Protein AF-A0A2M9G0T6-F1 (afdb_monomer_lite)

Foldseek 3Di:
DDVVVVVVLLVVLLLLLCLLCVLLVHDSVLLLDPDDPPSSLLSVLLSLLCCCVPVVDQLVRSCVSSVHDSVSSVVSNVVLVVCCVVPVSSVVSSVVSVVVVLVVVVVVLVVDDPVVVVVNVVVVVVVVVVVVVVVVVVVVVVVVPDD

Organism: NCBI:txid2056226

Structure (mmCIF, N/CA/C/O backbone):
data_AF-A0A2M9G0T6-F1
#
_entry.id   AF-A0A2M9G0T6-F1
#
loop_
_atom_site.group_PDB
_atom_site.id
_atom_site.type_symbol
_atom_site.label_atom_id
_atom_site.label_alt_id
_atom_site.label_comp_id
_atom_site.label_asym_id
_atom_site.label_entity_id
_atom_site.label_seq_id
_atom_site.pdbx_PDB_ins_code
_atom_site.Cartn_x
_atom_site.Cartn_y
_atom_site.Cartn_z
_atom_site.occupancy
_atom_site.B_iso_or_equiv
_atom_site.auth_seq_id
_atom_site.auth_comp_id
_atom_site.auth_asym_id
_atom_site.auth_atom_id
_atom_site.pdbx_PDB_model_num
ATOM 1 N N . MET A 1 1 ? 18.642 -0.602 -19.807 1.00 44.94 1 MET A N 1
ATOM 2 C CA . MET A 1 1 ? 17.407 -0.277 -19.055 1.00 44.94 1 MET A CA 1
ATOM 3 C C . MET A 1 1 ? 17.351 1.235 -18.908 1.00 44.94 1 MET A C 1
ATOM 5 O O . MET A 1 1 ? 18.303 1.798 -18.392 1.00 44.94 1 MET A O 1
ATOM 9 N N . ASN A 1 2 ? 16.335 1.891 -19.473 1.00 39.81 2 ASN A N 1
ATOM 10 C CA . ASN A 1 2 ? 16.317 3.345 -19.682 1.00 39.81 2 ASN A CA 1
ATOM 11 C C . ASN A 1 2 ? 15.890 4.093 -18.400 1.00 39.81 2 ASN A C 1
ATOM 13 O O . ASN A 1 2 ? 14.903 3.699 -17.777 1.00 39.81 2 ASN A O 1
ATOM 17 N N . ALA A 1 3 ? 16.599 5.162 -18.020 1.00 52.06 3 ALA A N 1
ATOM 18 C CA . ALA A 1 3 ? 16.372 5.916 -16.774 1.00 52.06 3 ALA A CA 1
ATOM 19 C C . ALA A 1 3 ? 14.947 6.499 -16.661 1.00 52.06 3 ALA A C 1
ATOM 21 O O . ALA A 1 3 ? 14.402 6.613 -15.566 1.00 52.06 3 ALA A O 1
ATOM 22 N N . ILE A 1 4 ? 14.308 6.773 -17.802 1.00 55.12 4 ILE A N 1
ATOM 23 C CA . ILE A 1 4 ? 12.922 7.257 -17.896 1.00 55.12 4 ILE A CA 1
ATOM 24 C C . ILE A 1 4 ? 11.928 6.245 -17.298 1.00 55.12 4 ILE A C 1
ATOM 26 O O . ILE A 1 4 ? 11.037 6.627 -16.544 1.00 55.12 4 ILE A O 1
ATOM 30 N N . ALA A 1 5 ? 12.111 4.946 -17.566 1.00 51.69 5 ALA A N 1
ATOM 31 C CA . ALA A 1 5 ? 11.236 3.902 -17.030 1.00 51.69 5 ALA A CA 1
ATOM 32 C C . ALA A 1 5 ? 11.429 3.725 -15.515 1.00 51.69 5 ALA A C 1
ATOM 34 O O . ALA A 1 5 ? 10.461 3.520 -14.790 1.00 51.69 5 ALA A O 1
ATOM 35 N N . ALA A 1 6 ? 12.670 3.843 -15.025 1.00 52.19 6 ALA A N 1
ATOM 36 C CA . ALA A 1 6 ? 12.966 3.794 -13.593 1.00 52.19 6 ALA A CA 1
ATOM 37 C C . ALA A 1 6 ? 12.303 4.958 -12.832 1.00 52.19 6 ALA A C 1
ATOM 39 O O . ALA A 1 6 ? 11.660 4.719 -11.812 1.00 52.19 6 ALA A O 1
ATOM 40 N N . ASN A 1 7 ? 12.369 6.174 -13.386 1.00 60.75 7 ASN A N 1
ATOM 41 C CA . ASN A 1 7 ? 11.764 7.371 -12.799 1.00 60.75 7 ASN A CA 1
ATOM 42 C C . ASN A 1 7 ? 10.220 7.300 -12.773 1.00 60.75 7 ASN A C 1
ATOM 44 O O . ASN A 1 7 ? 9.585 7.623 -11.772 1.00 60.75 7 ASN A O 1
ATOM 48 N N . GLN A 1 8 ? 9.596 6.761 -13.828 1.00 61.53 8 GLN A N 1
ATOM 49 C CA . GLN A 1 8 ? 8.149 6.499 -13.830 1.00 61.53 8 GLN A CA 1
ATOM 50 C C . GLN A 1 8 ? 7.714 5.476 -12.766 1.00 61.53 8 GLN A C 1
ATOM 52 O O . GLN A 1 8 ? 6.603 5.562 -12.242 1.00 61.53 8 GLN A O 1
ATOM 57 N N . PHE A 1 9 ? 8.559 4.496 -12.427 1.00 62.75 9 PHE A N 1
ATOM 58 C CA . PHE A 1 9 ? 8.215 3.495 -11.414 1.00 62.75 9 PHE A CA 1
ATOM 59 C C . PHE A 1 9 ? 8.278 4.029 -9.991 1.00 62.75 9 PHE A C 1
ATOM 61 O O . PHE A 1 9 ? 7.402 3.695 -9.193 1.00 62.75 9 PHE A O 1
ATOM 68 N N . GLU A 1 10 ? 9.302 4.818 -9.670 1.00 72.50 10 GLU A N 1
ATOM 69 C CA . GLU A 1 10 ? 9.390 5.480 -8.366 1.00 72.50 10 GLU A CA 1
ATOM 70 C C . GLU A 1 10 ? 8.226 6.449 -8.173 1.00 72.50 10 GLU A C 1
ATOM 72 O O . GLU A 1 10 ? 7.592 6.415 -7.121 1.00 72.50 10 GLU A O 1
ATOM 77 N N . SER A 1 11 ? 7.845 7.182 -9.224 1.00 81.62 11 SER A N 1
ATOM 78 C CA . SER A 1 11 ? 6.664 8.048 -9.215 1.00 81.62 11 SER A CA 1
ATOM 79 C C . SER A 1 11 ? 5.376 7.291 -8.851 1.00 81.62 11 SER A C 1
ATOM 81 O O . SER A 1 11 ? 4.656 7.717 -7.951 1.00 81.62 11 SER A O 1
ATOM 83 N N . ARG A 1 12 ? 5.114 6.115 -9.442 1.00 86.31 12 ARG A N 1
ATOM 84 C CA . ARG A 1 12 ? 3.913 5.326 -9.097 1.00 86.31 12 ARG A CA 1
ATOM 85 C C . ARG A 1 12 ? 3.938 4.742 -7.683 1.00 86.31 12 ARG A C 1
ATOM 87 O O . ARG A 1 12 ? 2.896 4.639 -7.044 1.00 86.31 12 ARG A O 1
ATOM 94 N N . MET A 1 13 ? 5.101 4.311 -7.189 1.00 92.88 13 MET A N 1
ATOM 95 C CA . MET A 1 13 ? 5.210 3.812 -5.809 1.00 92.88 13 MET A CA 1
ATOM 96 C C . MET A 1 13 ? 5.002 4.937 -4.791 1.00 92.88 13 MET A C 1
ATOM 98 O O . MET A 1 13 ? 4.368 4.705 -3.761 1.00 92.88 13 MET A O 1
ATOM 102 N N . LEU A 1 14 ? 5.485 6.144 -5.103 1.00 94.31 14 LEU A N 1
ATOM 103 C CA . LEU A 1 14 ? 5.271 7.338 -4.292 1.00 94.31 14 LEU A CA 1
ATOM 104 C C . LEU A 1 14 ? 3.792 7.706 -4.203 1.00 94.31 14 LEU A C 1
ATOM 106 O O . LEU A 1 14 ? 3.297 7.848 -3.092 1.00 94.31 14 LEU A O 1
ATOM 110 N N . GLN A 1 15 ? 3.067 7.709 -5.324 1.00 93.19 15 GLN A N 1
ATOM 111 C CA . GLN A 1 15 ? 1.617 7.940 -5.326 1.00 93.19 15 GLN A CA 1
ATOM 112 C C . GLN A 1 15 ? 0.879 6.960 -4.400 1.00 93.19 15 GLN A C 1
ATOM 114 O O . GLN A 1 15 ? 0.041 7.361 -3.593 1.00 93.19 15 GLN A O 1
ATOM 119 N N . VAL A 1 16 ? 1.216 5.663 -4.454 1.00 95.31 16 VAL A N 1
ATOM 120 C CA . VAL A 1 16 ? 0.623 4.664 -3.544 1.00 95.31 16 VAL A CA 1
ATOM 121 C C . VAL A 1 16 ? 0.956 4.965 -2.084 1.00 95.31 16 VAL A C 1
ATOM 123 O O . VAL A 1 16 ? 0.084 4.828 -1.224 1.00 95.31 16 VAL A O 1
ATOM 126 N 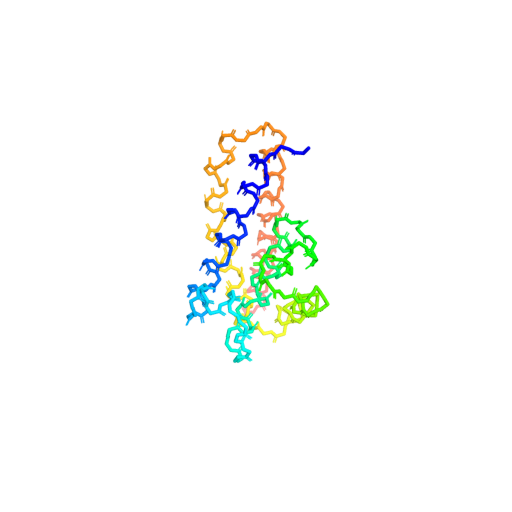N . ALA A 1 17 ? 2.192 5.370 -1.786 1.00 96.81 17 ALA A N 1
ATOM 127 C CA . ALA A 1 17 ? 2.587 5.744 -0.433 1.00 96.81 17 ALA A CA 1
ATOM 128 C C . ALA A 1 17 ? 1.832 6.989 0.062 1.00 96.81 17 ALA A C 1
ATOM 130 O O . ALA A 1 17 ? 1.350 6.967 1.189 1.00 96.81 17 ALA A O 1
ATOM 131 N N . GLU A 1 18 ? 1.666 8.011 -0.780 1.00 95.88 18 GLU A N 1
ATOM 132 C CA . GLU A 1 18 ? 0.911 9.240 -0.497 1.00 95.88 18 GLU A CA 1
ATOM 133 C C . GLU A 1 18 ? -0.551 8.950 -0.164 1.00 95.88 18 GLU A C 1
ATOM 135 O O . GLU A 1 18 ? -1.011 9.294 0.925 1.00 95.88 18 GLU A O 1
ATOM 140 N N . ARG A 1 19 ? -1.259 8.219 -1.035 1.00 95.81 19 ARG A N 1
ATOM 141 C CA . ARG A 1 19 ? -2.660 7.837 -0.784 1.00 95.81 19 ARG A CA 1
ATOM 142 C C . ARG A 1 19 ? -2.814 6.974 0.461 1.00 95.81 19 ARG A C 1
ATOM 144 O O . ARG A 1 19 ? -3.772 7.116 1.216 1.00 95.81 19 ARG A O 1
ATOM 151 N N . THR A 1 20 ? -1.856 6.081 0.706 1.00 97.62 20 THR A N 1
ATOM 152 C CA . THR A 1 20 ? -1.881 5.255 1.917 1.00 97.62 20 THR A CA 1
ATOM 153 C C . THR A 1 20 ? -1.655 6.091 3.175 1.00 97.62 20 THR A C 1
ATOM 155 O O . THR A 1 20 ? -2.314 5.846 4.184 1.00 97.62 20 THR A O 1
ATOM 158 N N . ALA A 1 21 ? -0.735 7.056 3.129 1.00 97.19 21 ALA A N 1
ATOM 159 C CA . ALA A 1 21 ? -0.440 7.948 4.242 1.00 97.19 21 ALA A CA 1
ATOM 160 C C . ALA A 1 21 ? -1.685 8.758 4.634 1.00 97.19 21 ALA A C 1
ATOM 162 O O . ALA A 1 21 ? -2.090 8.727 5.796 1.00 97.19 21 ALA A O 1
ATOM 163 N N . GLU A 1 22 ? -2.343 9.362 3.641 1.00 96.44 22 GLU A N 1
ATOM 164 C CA . GLU A 1 22 ? -3.603 10.095 3.793 1.00 96.44 22 GLU A CA 1
ATOM 165 C C . GLU A 1 22 ? -4.689 9.222 4.439 1.00 96.44 22 GLU A C 1
ATOM 167 O O . GLU A 1 22 ? -5.217 9.565 5.497 1.00 96.44 22 GLU A O 1
ATOM 172 N N . ALA A 1 23 ? -4.952 8.038 3.876 1.00 95.62 23 ALA A N 1
ATOM 173 C CA . ALA A 1 23 ? -5.984 7.131 4.380 1.00 95.62 23 ALA A CA 1
ATOM 174 C C . ALA A 1 23 ? -5.700 6.584 5.793 1.00 95.62 23 ALA A C 1
ATOM 176 O O . ALA A 1 23 ? -6.627 6.220 6.516 1.00 95.62 23 ALA A O 1
ATOM 177 N N . CYS A 1 24 ? -4.427 6.500 6.192 1.00 95.50 24 CYS A N 1
ATOM 178 C CA . CYS A 1 24 ? -4.020 6.015 7.513 1.00 95.50 24 CYS A CA 1
ATOM 179 C C . CYS A 1 24 ? -3.786 7.141 8.535 1.00 95.50 24 CYS A C 1
ATOM 181 O O . CYS A 1 24 ? -3.453 6.838 9.681 1.00 95.50 24 CYS A O 1
ATOM 183 N N . GLY A 1 25 ? -3.915 8.414 8.144 1.00 96.56 25 GLY A N 1
ATOM 184 C CA . GLY A 1 25 ? -3.657 9.558 9.023 1.00 96.56 25 GLY A CA 1
ATOM 185 C C . GLY A 1 25 ? -2.191 9.695 9.454 1.00 96.56 25 GLY A C 1
ATOM 186 O O . GLY A 1 25 ? -1.914 10.142 10.566 1.00 96.56 25 GLY A O 1
ATOM 187 N N . VAL A 1 26 ? -1.246 9.285 8.603 1.00 96.88 26 VAL A N 1
ATOM 188 C CA . VAL A 1 26 ? 0.202 9.442 8.828 1.00 96.88 26 VAL A CA 1
ATOM 189 C C . VAL A 1 26 ? 0.825 10.265 7.704 1.00 96.88 26 VAL A C 1
ATOM 191 O O . VAL A 1 26 ? 0.185 10.522 6.691 1.00 96.88 26 VAL A O 1
ATOM 194 N N . THR A 1 27 ? 2.085 10.675 7.852 1.00 97.19 27 THR A N 1
ATOM 195 C CA . THR A 1 27 ? 2.813 11.342 6.763 1.00 97.19 27 THR A CA 1
ATOM 196 C C . THR A 1 27 ? 3.635 10.348 5.945 1.00 97.19 27 THR A C 1
ATOM 198 O O . THR A 1 27 ? 4.059 9.296 6.442 1.00 97.19 27 THR A O 1
ATOM 201 N N . VAL A 1 28 ? 3.899 10.683 4.681 1.00 96.56 28 VAL A N 1
ATOM 202 C CA . VAL A 1 28 ? 4.746 9.860 3.803 1.00 96.56 28 VAL A CA 1
ATOM 203 C C . VAL A 1 28 ? 6.166 9.796 4.347 1.00 96.56 28 VAL A C 1
ATOM 205 O O . VAL A 1 28 ? 6.777 8.730 4.361 1.00 96.56 28 VAL A O 1
ATOM 208 N N . GLU A 1 29 ? 6.675 10.899 4.889 1.00 96.44 29 GLU A N 1
ATOM 209 C CA . GLU A 1 29 ? 7.988 10.968 5.524 1.00 96.44 29 GLU A CA 1
ATOM 210 C C . GLU A 1 29 ? 8.071 10.000 6.703 1.00 96.44 29 GLU A C 1
ATOM 212 O O . GLU A 1 29 ? 9.071 9.300 6.848 1.00 96.44 29 GLU A O 1
ATOM 217 N N . ALA A 1 30 ? 7.011 9.883 7.512 1.00 95.94 30 ALA A N 1
ATOM 218 C CA . ALA A 1 30 ? 6.966 8.900 8.588 1.00 95.94 30 ALA A CA 1
ATOM 219 C C . ALA A 1 30 ? 7.058 7.474 8.023 1.00 95.94 30 ALA A C 1
ATOM 221 O O . ALA A 1 30 ? 7.844 6.658 8.520 1.00 95.94 30 ALA A O 1
ATOM 222 N N . MET A 1 31 ? 6.331 7.178 6.942 1.00 96.31 31 MET A N 1
ATOM 223 C CA . MET A 1 31 ? 6.409 5.883 6.263 1.00 96.31 31 MET A CA 1
ATOM 224 C C . MET A 1 31 ? 7.805 5.602 5.689 1.00 96.31 31 MET A C 1
ATOM 226 O O . MET A 1 31 ? 8.266 4.466 5.809 1.00 96.31 31 MET A O 1
ATOM 230 N N . MET A 1 32 ? 8.509 6.597 5.149 1.00 95.12 32 MET A N 1
ATOM 231 C CA . MET A 1 32 ? 9.885 6.446 4.645 1.00 95.12 32 MET A CA 1
ATOM 232 C C . MET A 1 32 ? 10.940 6.408 5.757 1.00 95.12 32 MET A C 1
ATOM 234 O O . MET A 1 32 ? 12.006 5.824 5.583 1.00 95.12 32 MET A O 1
ATOM 238 N N . SER A 1 33 ? 10.651 7.001 6.914 1.00 94.25 33 SER A N 1
ATOM 239 C CA . SER A 1 33 ? 11.571 7.050 8.050 1.00 94.25 33 SER A CA 1
ATOM 240 C C . SER A 1 33 ? 11.797 5.677 8.677 1.00 94.25 33 SER A C 1
ATOM 242 O O . SER A 1 33 ? 11.042 4.728 8.440 1.00 94.25 33 SER A O 1
ATOM 244 N N . GLU A 1 34 ? 12.771 5.593 9.587 1.00 91.94 34 GLU A N 1
ATOM 245 C CA . GLU A 1 34 ? 13.025 4.400 10.392 1.00 91.94 34 GLU A CA 1
ATOM 246 C C . GLU A 1 34 ? 11.971 4.120 11.478 1.00 91.94 34 GLU A C 1
ATOM 248 O O . GLU A 1 34 ? 11.967 3.011 12.029 1.00 91.94 34 GLU A O 1
ATOM 253 N N . ALA A 1 35 ? 11.013 5.029 11.704 1.00 89.94 35 ALA A N 1
ATOM 254 C CA . ALA A 1 35 ? 9.994 4.916 12.744 1.00 89.94 35 ALA A CA 1
ATOM 255 C C . ALA A 1 35 ? 9.232 3.579 12.704 1.00 89.94 35 ALA A C 1
ATOM 257 O O . ALA A 1 35 ? 8.839 3.069 11.643 1.00 89.94 35 ALA A O 1
ATOM 258 N N . ARG A 1 36 ? 9.037 3.011 13.901 1.00 87.50 36 ARG A N 1
ATOM 259 C CA . ARG A 1 36 ? 8.418 1.693 14.127 1.00 87.50 36 ARG A CA 1
ATOM 260 C C . ARG A 1 36 ? 7.163 1.751 14.998 1.00 87.50 36 ARG A C 1
ATOM 262 O O . ARG A 1 36 ? 6.723 0.705 15.469 1.00 87.50 36 ARG A O 1
ATOM 269 N N . ASN A 1 37 ? 6.592 2.940 15.217 1.00 95.19 37 ASN A N 1
ATOM 270 C CA . ASN A 1 37 ? 5.281 3.032 15.862 1.00 95.19 37 ASN A CA 1
ATOM 271 C C . ASN A 1 37 ? 4.244 2.233 15.053 1.00 95.19 37 ASN A C 1
ATOM 273 O O . ASN A 1 37 ? 4.433 1.943 13.861 1.00 95.19 37 ASN A O 1
ATOM 277 N N . ARG A 1 38 ? 3.191 1.790 15.739 1.00 94.69 38 ARG A N 1
ATOM 278 C CA . ARG A 1 38 ? 2.254 0.804 15.204 1.00 94.69 38 ARG A CA 1
ATOM 279 C C . ARG A 1 38 ? 1.558 1.334 13.955 1.00 94.69 38 ARG A C 1
ATOM 281 O O . ARG A 1 38 ? 1.464 0.603 12.972 1.00 94.69 38 ARG A O 1
ATOM 288 N N . GLU A 1 39 ? 1.146 2.591 13.998 1.00 95.50 39 GLU A N 1
ATOM 289 C CA . GLU A 1 39 ? 0.397 3.306 12.971 1.00 95.50 39 GLU A CA 1
ATOM 290 C C . GLU A 1 39 ? 1.223 3.418 11.685 1.00 95.50 39 GLU A C 1
ATOM 292 O O . GLU A 1 39 ? 0.817 2.944 10.625 1.00 95.50 39 GLU A O 1
ATOM 297 N N . THR A 1 40 ? 2.452 3.926 11.793 1.00 96.25 40 THR A N 1
ATOM 298 C CA . THR A 1 40 ? 3.374 4.086 10.657 1.00 96.25 40 THR A CA 1
ATOM 299 C C . THR A 1 40 ? 3.773 2.735 10.070 1.00 96.25 40 THR A C 1
ATOM 301 O O . THR A 1 40 ? 3.861 2.571 8.853 1.00 96.25 40 THR A O 1
ATOM 304 N N . SER A 1 41 ? 4.022 1.738 10.925 1.00 96.00 41 SER A N 1
ATOM 305 C CA . SER A 1 41 ? 4.360 0.383 10.484 1.00 96.00 41 SER A CA 1
ATOM 306 C C . SER A 1 41 ? 3.198 -0.263 9.726 1.00 96.00 41 SER A C 1
ATOM 308 O O . SER A 1 41 ? 3.400 -0.856 8.666 1.00 96.00 41 SER A O 1
ATOM 310 N N . GLN A 1 42 ? 1.971 -0.101 10.226 1.00 96.56 42 GLN A N 1
ATOM 311 C CA . GLN A 1 42 ? 0.763 -0.589 9.571 1.00 96.56 42 GLN A CA 1
ATOM 312 C C . GLN A 1 42 ? 0.537 0.094 8.218 1.00 96.56 42 GLN A C 1
ATOM 314 O O . GLN A 1 42 ? 0.369 -0.613 7.226 1.00 96.56 42 GLN A O 1
ATOM 319 N N . ALA A 1 43 ? 0.624 1.425 8.152 1.00 97.69 43 ALA A N 1
ATOM 320 C CA . ALA A 1 43 ? 0.502 2.178 6.904 1.00 97.69 43 ALA A CA 1
ATOM 321 C C . ALA A 1 43 ? 1.550 1.735 5.867 1.00 97.69 43 ALA A C 1
ATOM 323 O O . ALA A 1 43 ? 1.217 1.435 4.721 1.00 97.69 43 ALA A O 1
ATOM 324 N N . ARG A 1 44 ? 2.817 1.573 6.277 1.00 97.75 44 ARG A N 1
ATOM 325 C CA . ARG A 1 44 ? 3.887 1.065 5.401 1.00 97.75 44 ARG A CA 1
ATOM 326 C C . ARG A 1 44 ? 3.591 -0.336 4.868 1.00 97.75 44 ARG A C 1
ATOM 328 O O . ARG A 1 44 ? 3.836 -0.605 3.696 1.00 97.75 44 ARG A O 1
ATOM 335 N N . HIS A 1 45 ? 3.075 -1.237 5.702 1.00 97.94 45 HIS A N 1
ATOM 336 C CA . HIS A 1 45 ? 2.713 -2.587 5.265 1.00 97.94 45 HIS A CA 1
ATOM 337 C C . HIS A 1 45 ? 1.539 -2.587 4.281 1.00 97.94 45 HIS A C 1
ATOM 339 O O . HIS A 1 45 ? 1.587 -3.326 3.296 1.00 97.94 45 HIS A O 1
ATOM 345 N N . ILE A 1 46 ? 0.540 -1.729 4.502 1.00 98.25 46 ILE A N 1
ATOM 346 C CA . ILE A 1 46 ? -0.580 -1.530 3.574 1.00 98.25 46 ILE A CA 1
ATOM 347 C C . ILE A 1 46 ? -0.064 -1.021 2.224 1.00 98.25 46 ILE A C 1
ATOM 349 O O . ILE A 1 46 ? -0.368 -1.618 1.191 1.00 98.25 46 ILE A O 1
ATOM 353 N N . ALA A 1 47 ? 0.792 0.003 2.224 1.00 98.06 47 ALA A N 1
ATOM 354 C CA . ALA A 1 47 ? 1.386 0.533 0.999 1.00 98.06 47 ALA A CA 1
ATOM 355 C C . ALA A 1 47 ? 2.246 -0.518 0.284 1.00 98.06 47 ALA A C 1
ATOM 357 O O . ALA A 1 47 ? 2.133 -0.695 -0.926 1.00 98.06 47 ALA A O 1
ATOM 358 N N . ALA A 1 48 ? 3.061 -1.276 1.023 1.00 98.00 48 ALA A N 1
ATOM 359 C CA . ALA A 1 48 ? 3.859 -2.364 0.466 1.00 98.00 48 ALA A CA 1
ATOM 360 C C . ALA A 1 48 ? 2.990 -3.446 -0.192 1.00 98.00 48 ALA A C 1
ATOM 362 O O . ALA A 1 48 ? 3.310 -3.909 -1.287 1.00 98.00 48 ALA A O 1
ATOM 363 N N . TYR A 1 49 ? 1.877 -3.825 0.442 1.00 98.38 49 TYR A N 1
ATOM 364 C CA . TYR A 1 49 ? 0.898 -4.745 -0.134 1.00 98.38 49 TYR A CA 1
ATOM 365 C C . TYR A 1 49 ? 0.283 -4.188 -1.425 1.00 98.38 49 TYR A C 1
ATOM 367 O O . TYR A 1 49 ? 0.241 -4.891 -2.436 1.00 98.38 49 TYR A O 1
ATOM 375 N N . LEU A 1 50 ? -0.147 -2.924 -1.422 1.00 96.38 50 LEU A N 1
ATOM 376 C CA . LEU A 1 50 ? -0.731 -2.274 -2.595 1.00 96.38 50 LEU A CA 1
ATOM 377 C C . LEU A 1 50 ? 0.271 -2.181 -3.748 1.00 96.38 50 LEU A C 1
ATOM 379 O O . LEU A 1 50 ? -0.057 -2.562 -4.868 1.00 96.38 50 LEU A O 1
ATOM 383 N N . ILE A 1 51 ? 1.510 -1.763 -3.484 1.00 95.56 51 ILE A N 1
ATOM 384 C CA . ILE A 1 51 ? 2.578 -1.711 -4.490 1.00 95.56 51 ILE A CA 1
ATOM 385 C C . ILE A 1 51 ? 2.859 -3.114 -5.048 1.00 95.56 51 ILE A C 1
ATOM 387 O O . ILE A 1 51 ? 2.968 -3.285 -6.263 1.00 95.56 51 ILE A O 1
ATOM 391 N N . TYR A 1 52 ? 2.928 -4.133 -4.186 1.00 94.94 52 TYR A N 1
ATOM 392 C CA . TYR A 1 52 ? 3.130 -5.519 -4.609 1.00 94.94 52 TYR A CA 1
ATOM 393 C C . TYR A 1 52 ? 2.003 -5.998 -5.537 1.00 94.94 52 TYR A C 1
ATOM 395 O O . TYR A 1 52 ? 2.267 -6.506 -6.626 1.00 94.94 52 TYR A O 1
ATOM 403 N N . ARG A 1 53 ? 0.738 -5.794 -5.147 1.00 92.19 53 ARG A N 1
ATOM 404 C CA . ARG A 1 53 ? -0.432 -6.318 -5.873 1.00 92.19 53 ARG A CA 1
ATOM 405 C C . ARG A 1 53 ? -0.847 -5.494 -7.087 1.00 92.19 53 ARG A C 1
ATOM 407 O O . ARG A 1 53 ? -1.331 -6.076 -8.056 1.00 92.19 53 ARG A O 1
ATOM 414 N N . ARG A 1 54 ? -0.704 -4.167 -7.041 1.00 87.75 54 ARG A N 1
ATOM 415 C CA . ARG A 1 54 ? -1.082 -3.264 -8.142 1.00 87.75 54 ARG A CA 1
ATOM 416 C C . ARG A 1 54 ? 0.044 -3.084 -9.149 1.00 87.75 54 ARG A C 1
ATOM 418 O O . ARG A 1 54 ? -0.210 -3.121 -10.346 1.00 87.75 54 ARG A O 1
ATOM 425 N N . LEU A 1 55 ? 1.274 -2.882 -8.671 1.00 86.44 55 LEU A N 1
ATOM 426 C CA . LEU A 1 55 ? 2.410 -2.487 -9.512 1.00 86.44 55 LEU A CA 1
ATOM 427 C C . LEU A 1 55 ? 3.355 -3.654 -9.842 1.00 86.44 55 LEU A C 1
ATOM 429 O O . LEU A 1 55 ? 4.322 -3.459 -10.581 1.00 86.44 55 LEU A O 1
ATOM 433 N N . GLY A 1 56 ? 3.115 -4.848 -9.283 1.00 86.06 56 GLY A N 1
ATOM 434 C CA . GLY A 1 56 ? 3.898 -6.058 -9.555 1.00 86.06 56 GLY A CA 1
ATOM 435 C C . GLY A 1 56 ? 5.360 -5.975 -9.102 1.00 86.06 56 GLY A C 1
ATOM 436 O O . GLY A 1 56 ? 6.217 -6.660 -9.657 1.00 86.06 56 GLY A O 1
ATOM 437 N N . LYS A 1 57 ? 5.677 -5.099 -8.138 1.00 89.62 57 LYS A N 1
ATOM 438 C CA . LYS A 1 57 ? 7.051 -4.900 -7.650 1.00 89.62 57 LYS A CA 1
ATOM 439 C C . LYS A 1 57 ? 7.440 -5.983 -6.656 1.00 89.62 57 LYS A C 1
ATOM 441 O O . LYS A 1 57 ? 6.628 -6.405 -5.842 1.00 89.62 57 LYS A O 1
ATOM 446 N N . SER A 1 58 ? 8.701 -6.406 -6.681 1.00 94.56 58 SER A N 1
ATOM 447 C CA . SER A 1 58 ? 9.211 -7.387 -5.721 1.00 94.56 58 SER A CA 1
ATOM 448 C C . SER A 1 58 ? 9.391 -6.782 -4.327 1.00 94.56 58 SER A C 1
ATOM 450 O O . SER A 1 58 ? 9.617 -5.580 -4.181 1.00 94.56 58 SER A O 1
ATOM 452 N N . SER A 1 59 ? 9.377 -7.620 -3.285 1.00 95.62 59 SER A N 1
ATOM 453 C CA . SER A 1 59 ? 9.649 -7.181 -1.907 1.00 95.62 59 SER A CA 1
ATOM 454 C C . SER A 1 59 ? 11.010 -6.493 -1.764 1.00 95.62 59 SER A C 1
ATOM 456 O O . SER A 1 59 ? 11.141 -5.569 -0.969 1.00 95.62 59 SER A O 1
ATOM 458 N N . SER A 1 60 ? 12.011 -6.877 -2.564 1.00 96.56 60 SER A N 1
ATOM 459 C CA . SER A 1 60 ? 13.317 -6.208 -2.602 1.00 96.56 60 SER A CA 1
ATOM 460 C C . SER A 1 60 ? 13.260 -4.818 -3.239 1.00 96.56 60 SER A C 1
ATOM 462 O O . SER A 1 60 ? 13.931 -3.908 -2.761 1.00 96.56 60 SER A O 1
ATOM 464 N N . GLN A 1 61 ? 12.474 -4.629 -4.306 1.00 95.50 61 GLN A N 1
ATOM 465 C CA . GLN A 1 61 ? 12.262 -3.302 -4.905 1.00 95.50 61 GLN A CA 1
ATOM 466 C C . GLN A 1 61 ? 11.526 -2.377 -3.933 1.00 95.50 61 GLN A C 1
ATOM 468 O O . GLN A 1 61 ? 11.950 -1.245 -3.724 1.00 95.50 61 GLN A O 1
ATOM 473 N N . ILE A 1 62 ? 10.476 -2.894 -3.298 1.00 97.06 62 ILE A N 1
ATOM 474 C CA . ILE A 1 62 ? 9.685 -2.176 -2.295 1.00 97.06 62 ILE A CA 1
ATOM 475 C C . ILE A 1 62 ? 10.536 -1.857 -1.056 1.00 97.06 62 ILE A C 1
ATOM 477 O O . ILE A 1 62 ? 10.453 -0.762 -0.510 1.00 97.06 62 ILE A O 1
ATOM 481 N N . GLY A 1 63 ? 11.389 -2.792 -0.632 1.00 96.38 63 GLY A N 1
ATOM 482 C CA . GLY A 1 63 ? 12.331 -2.592 0.468 1.00 96.38 63 GLY A CA 1
ATOM 483 C C . GLY A 1 63 ? 13.291 -1.445 0.196 1.00 96.38 63 GLY A C 1
ATOM 484 O O . GLY A 1 63 ? 13.414 -0.559 1.030 1.00 96.38 63 GLY A O 1
ATOM 485 N N . ARG A 1 64 ? 13.890 -1.385 -1.000 1.00 96.12 64 ARG A N 1
ATOM 486 C CA . ARG A 1 64 ? 14.724 -0.236 -1.388 1.00 96.12 64 ARG A CA 1
ATOM 487 C C . ARG A 1 64 ? 13.951 1.079 -1.360 1.00 96.12 64 ARG A C 1
ATOM 489 O O . ARG A 1 64 ? 14.466 2.050 -0.826 1.00 96.12 64 ARG A O 1
ATOM 496 N N . PHE A 1 65 ? 12.726 1.083 -1.881 1.00 95.69 65 PHE A N 1
ATOM 497 C CA . PHE A 1 65 ? 11.872 2.269 -1.902 1.00 95.69 65 PHE A CA 1
ATOM 498 C C . PHE A 1 65 ? 11.571 2.807 -0.492 1.00 95.69 65 PHE A C 1
ATOM 500 O O . PHE A 1 65 ? 11.721 3.997 -0.253 1.00 95.69 65 PHE A O 1
ATOM 507 N N . PHE A 1 66 ? 11.234 1.937 0.465 1.00 95.81 66 PHE A N 1
ATOM 508 C CA . PHE A 1 66 ? 10.985 2.338 1.859 1.00 95.81 66 PHE A CA 1
ATOM 509 C C . PHE A 1 66 ? 12.242 2.371 2.750 1.00 95.81 66 PHE A C 1
ATOM 511 O O . PHE A 1 66 ? 12.116 2.554 3.961 1.00 95.81 66 PHE A O 1
ATOM 518 N N . GLY A 1 67 ? 13.437 2.100 2.212 1.00 95.12 67 GLY A N 1
ATOM 519 C CA . GLY A 1 67 ? 14.661 1.940 3.008 1.00 95.12 67 GLY A CA 1
ATOM 520 C C . GLY A 1 67 ? 14.604 0.791 4.029 1.00 95.12 67 GLY A C 1
ATOM 521 O O . GLY A 1 67 ? 15.209 0.875 5.095 1.00 95.12 67 GLY A O 1
ATOM 522 N N . ARG A 1 68 ? 13.840 -0.277 3.756 1.00 95.19 68 ARG A N 1
ATOM 523 C CA . ARG A 1 68 ? 13.601 -1.410 4.667 1.00 95.19 68 ARG A CA 1
ATOM 524 C C . ARG A 1 68 ? 14.127 -2.731 4.132 1.00 95.19 68 ARG A C 1
ATOM 526 O O . ARG A 1 68 ? 14.176 -2.970 2.927 1.00 95.19 68 ARG A O 1
ATOM 533 N N . ASP A 1 69 ? 14.428 -3.636 5.060 1.00 96.06 69 ASP A N 1
ATOM 534 C CA . ASP A 1 69 ? 14.777 -5.000 4.699 1.00 96.06 69 ASP A CA 1
ATOM 535 C C . ASP A 1 69 ? 13.604 -5.711 3.999 1.00 96.06 69 ASP A C 1
ATOM 537 O O . ASP A 1 69 ? 12.447 -5.674 4.432 1.00 96.06 69 ASP A O 1
ATOM 541 N N . HIS A 1 70 ? 13.923 -6.382 2.898 1.00 95.94 70 HIS A N 1
ATOM 542 C CA . HIS A 1 70 ? 12.960 -7.051 2.032 1.00 95.94 70 HIS A CA 1
ATOM 543 C C . HIS A 1 70 ? 12.178 -8.176 2.732 1.00 95.94 70 HIS A C 1
ATOM 545 O O . HIS A 1 70 ? 11.032 -8.436 2.356 1.00 95.94 70 HIS A O 1
ATOM 551 N N . THR A 1 71 ? 12.746 -8.826 3.756 1.00 97.69 71 THR A N 1
ATOM 552 C CA . THR A 1 71 ? 12.027 -9.828 4.557 1.00 97.69 71 THR A CA 1
ATOM 553 C C . THR A 1 71 ? 10.991 -9.168 5.462 1.00 97.69 71 THR A C 1
ATOM 555 O O . THR A 1 71 ? 9.891 -9.699 5.614 1.00 97.69 71 THR A O 1
ATOM 558 N N . SER A 1 72 ? 11.279 -7.964 5.974 1.00 95.44 72 SER A N 1
ATOM 559 C CA . SER A 1 72 ? 10.316 -7.164 6.744 1.00 95.44 72 SER A CA 1
ATOM 560 C C . SER A 1 72 ? 9.154 -6.708 5.861 1.00 95.44 72 SER A C 1
ATOM 562 O O . SER A 1 72 ? 7.995 -6.805 6.259 1.00 95.44 72 SER A O 1
ATOM 564 N N . ILE A 1 73 ? 9.446 -6.300 4.623 1.00 97.94 73 ILE A N 1
ATOM 565 C CA . ILE A 1 73 ? 8.417 -5.997 3.622 1.00 97.94 73 ILE A CA 1
ATOM 566 C C . ILE A 1 73 ? 7.570 -7.229 3.305 1.00 97.94 73 ILE A C 1
ATOM 568 O O . ILE A 1 73 ? 6.344 -7.153 3.339 1.00 97.94 73 ILE A O 1
ATOM 572 N N . LEU A 1 74 ? 8.199 -8.375 3.031 1.00 97.75 74 LEU A N 1
ATOM 573 C CA . LEU A 1 74 ? 7.485 -9.621 2.748 1.00 97.75 74 LEU A CA 1
ATOM 574 C C . LEU A 1 74 ? 6.572 -10.027 3.913 1.00 97.75 74 LEU A C 1
ATOM 576 O O . LEU A 1 74 ? 5.427 -10.427 3.695 1.00 97.75 74 LEU A O 1
ATOM 580 N N . HIS A 1 75 ? 7.062 -9.899 5.146 1.00 97.25 75 HIS A N 1
ATOM 581 C CA . HIS A 1 75 ? 6.263 -10.127 6.343 1.00 97.25 75 HIS A CA 1
ATOM 582 C C . HIS A 1 75 ? 5.066 -9.166 6.412 1.00 97.25 75 HIS A C 1
ATOM 584 O O . HIS A 1 75 ? 3.938 -9.610 6.622 1.00 97.25 75 HIS A O 1
ATOM 590 N N . GLY A 1 76 ? 5.285 -7.872 6.165 1.00 97.44 76 GLY A N 1
ATOM 591 C CA . GLY A 1 76 ? 4.237 -6.853 6.109 1.00 97.44 76 GLY A CA 1
ATOM 592 C C . GLY A 1 76 ? 3.155 -7.128 5.062 1.00 97.44 76 GLY A C 1
ATOM 593 O O . GLY A 1 76 ? 1.966 -7.014 5.361 1.00 97.44 76 GLY A O 1
ATOM 594 N N . ILE A 1 77 ? 3.551 -7.561 3.861 1.00 98.38 77 ILE A N 1
ATOM 595 C CA . ILE A 1 77 ? 2.630 -7.947 2.781 1.00 98.38 77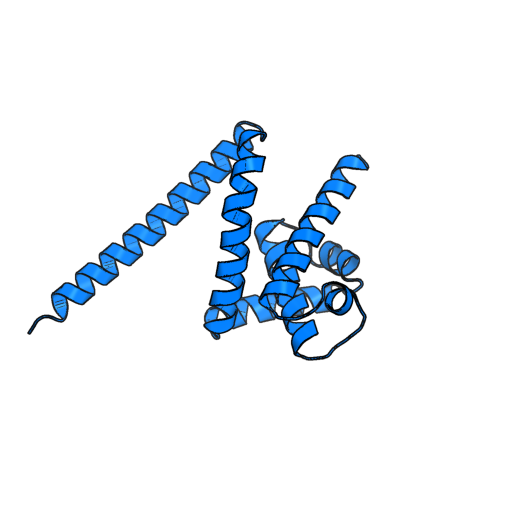 ILE A CA 1
ATOM 596 C C . ILE A 1 77 ? 1.737 -9.103 3.242 1.00 98.38 77 ILE A C 1
ATOM 598 O O . ILE A 1 77 ? 0.514 -8.983 3.209 1.00 98.38 77 ILE A O 1
ATOM 602 N N . ARG A 1 78 ? 2.328 -10.194 3.750 1.00 97.75 78 ARG A N 1
ATOM 603 C CA . ARG A 1 78 ? 1.576 -11.367 4.236 1.00 97.75 78 ARG A CA 1
ATOM 604 C C . ARG A 1 78 ? 0.651 -11.021 5.402 1.00 97.75 78 ARG A C 1
ATOM 606 O O . ARG A 1 78 ? -0.475 -11.511 5.473 1.00 97.75 78 ARG A O 1
ATOM 613 N N . LYS A 1 79 ? 1.115 -10.162 6.314 1.00 97.31 79 LYS A N 1
ATOM 614 C CA . LYS A 1 79 ? 0.316 -9.675 7.442 1.00 97.31 79 LYS A CA 1
ATOM 615 C C . LYS A 1 79 ? -0.896 -8.881 6.957 1.00 97.31 79 LYS A C 1
ATOM 617 O O . LYS A 1 79 ? -1.992 -9.091 7.468 1.00 97.31 79 LYS A O 1
ATOM 622 N N . THR A 1 80 ? -0.712 -8.024 5.956 1.00 97.94 80 THR A N 1
ATOM 623 C CA . THR A 1 80 ? -1.805 -7.257 5.344 1.00 97.94 80 THR A CA 1
ATOM 624 C C . THR A 1 80 ? -2.782 -8.178 4.614 1.00 97.94 80 THR A C 1
ATOM 626 O O . THR A 1 80 ? -3.982 -8.050 4.809 1.00 97.94 80 THR A O 1
ATOM 629 N N . GLU A 1 81 ? -2.303 -9.176 3.864 1.00 96.62 81 GLU A N 1
ATOM 630 C CA . GLU A 1 81 ? -3.168 -10.177 3.216 1.00 96.62 81 GLU A CA 1
ATOM 631 C C . GLU A 1 81 ? -4.040 -10.947 4.205 1.00 96.62 81 GLU A C 1
ATOM 633 O O . GLU A 1 81 ? -5.202 -11.233 3.921 1.00 96.62 81 GLU A O 1
ATOM 638 N N . HIS A 1 82 ? -3.484 -11.296 5.364 1.00 96.38 82 HIS A N 1
ATOM 639 C CA . HIS A 1 82 ? -4.259 -11.908 6.432 1.00 96.38 82 HIS A CA 1
ATOM 640 C C . HIS A 1 82 ? -5.270 -10.919 7.027 1.00 96.38 82 HIS A C 1
ATOM 642 O O . HIS A 1 82 ? -6.438 -11.270 7.165 1.00 96.38 82 HIS A O 1
ATOM 648 N N . ALA A 1 83 ? -4.848 -9.684 7.317 1.00 95.94 83 ALA A N 1
ATOM 649 C CA . ALA A 1 83 ? -5.716 -8.643 7.866 1.00 95.94 83 ALA A CA 1
ATOM 650 C C . ALA A 1 83 ? -6.893 -8.308 6.939 1.00 95.94 83 ALA A C 1
ATOM 652 O O . ALA A 1 83 ? -7.996 -8.108 7.421 1.00 95.94 83 ALA A O 1
ATOM 653 N N . LEU A 1 84 ? -6.714 -8.345 5.618 1.00 94.44 84 LEU A N 1
ATOM 654 C CA . LEU A 1 84 ? -7.811 -8.155 4.662 1.00 94.44 84 LEU A CA 1
ATOM 655 C C . LEU A 1 84 ? -8.939 -9.183 4.798 1.00 94.44 84 LEU A C 1
ATOM 657 O O . LEU A 1 84 ? -10.072 -8.888 4.437 1.00 94.44 84 LEU A O 1
ATOM 661 N N . ARG A 1 85 ? -8.636 -10.383 5.303 1.00 93.38 85 ARG A N 1
ATOM 662 C CA . ARG A 1 85 ? -9.632 -11.439 5.532 1.00 93.38 85 ARG A CA 1
ATOM 663 C C . ARG A 1 85 ? -10.253 -11.378 6.923 1.00 93.38 85 ARG A C 1
ATOM 665 O O . ARG A 1 85 ? -11.324 -11.934 7.119 1.00 93.38 85 ARG A O 1
ATOM 672 N N . THR A 1 86 ? -9.568 -10.768 7.889 1.00 94.88 86 THR A N 1
ATOM 673 C CA . THR A 1 86 ? -9.942 -10.840 9.311 1.00 94.88 86 THR A CA 1
ATOM 674 C C . THR A 1 86 ? -10.324 -9.498 9.927 1.00 94.88 86 THR A C 1
ATOM 676 O O . THR A 1 86 ? -10.906 -9.478 11.005 1.00 94.88 86 THR A O 1
ATOM 679 N N . GLN A 1 87 ? -10.011 -8.377 9.275 1.00 94.94 87 GLN A N 1
ATOM 680 C CA . GLN A 1 87 ? -10.197 -7.020 9.791 1.00 94.94 87 GLN A CA 1
ATOM 681 C C . GLN A 1 87 ? -10.922 -6.159 8.744 1.00 94.94 87 GLN A C 1
ATOM 683 O O . GLN A 1 87 ? -10.282 -5.657 7.812 1.00 94.94 87 GLN A O 1
ATOM 688 N N . PRO A 1 88 ? -12.245 -5.951 8.894 1.00 91.62 88 PRO A N 1
ATOM 689 C CA . PRO A 1 88 ? -13.045 -5.171 7.949 1.00 91.62 88 PRO A CA 1
ATOM 690 C C . PRO A 1 88 ? -12.530 -3.746 7.723 1.00 91.62 88 PRO A C 1
ATOM 692 O O . PRO A 1 88 ? -12.595 -3.246 6.604 1.00 91.62 88 PRO A O 1
ATOM 695 N N . ASP A 1 89 ? -11.966 -3.102 8.746 1.00 92.12 89 ASP A N 1
ATOM 696 C CA . ASP A 1 89 ? -11.453 -1.731 8.629 1.00 92.12 89 ASP A CA 1
ATOM 697 C C . ASP A 1 89 ? -10.235 -1.649 7.702 1.00 92.12 89 ASP A C 1
ATOM 699 O O . ASP A 1 89 ? -10.143 -0.755 6.863 1.00 92.12 89 ASP A O 1
ATOM 703 N N . VAL A 1 90 ? -9.336 -2.637 7.770 1.00 92.31 90 VAL A N 1
ATOM 704 C CA . VAL A 1 90 ? -8.193 -2.734 6.848 1.00 92.31 90 VAL A CA 1
ATOM 705 C C . VAL A 1 90 ? -8.678 -2.988 5.421 1.00 92.31 90 VAL A C 1
ATOM 707 O O . VAL A 1 90 ? -8.143 -2.403 4.477 1.00 92.31 90 VAL A O 1
ATOM 710 N N . ALA A 1 91 ? -9.705 -3.828 5.254 1.00 90.56 91 ALA A N 1
ATOM 711 C CA . ALA A 1 91 ? -10.315 -4.075 3.951 1.00 90.56 91 ALA A CA 1
ATOM 712 C C . ALA A 1 91 ? -10.920 -2.801 3.352 1.00 90.56 91 ALA A C 1
ATOM 714 O O . ALA A 1 91 ? -10.641 -2.501 2.192 1.00 90.56 91 ALA A O 1
ATOM 715 N N . LYS A 1 92 ? -11.655 -2.014 4.146 1.00 91.25 92 LYS A N 1
ATOM 716 C CA . LYS A 1 92 ? -12.218 -0.725 3.719 1.00 91.25 92 LYS A CA 1
ATOM 717 C C . LYS A 1 92 ? -11.137 0.266 3.294 1.00 91.25 92 LYS A C 1
ATOM 719 O O . LYS A 1 92 ? -11.253 0.842 2.219 1.00 91.25 92 LYS A O 1
ATOM 724 N N . VAL A 1 93 ? -10.066 0.418 4.079 1.00 93.69 93 VAL A N 1
ATOM 725 C CA . VAL A 1 93 ? -8.937 1.306 3.732 1.00 93.69 93 VAL A CA 1
ATOM 726 C C . VAL A 1 93 ? -8.317 0.899 2.395 1.00 93.69 93 VAL A C 1
ATOM 728 O O . VAL A 1 93 ? -8.167 1.719 1.494 1.00 93.69 93 VAL A O 1
ATOM 731 N N . VAL A 1 94 ? -8.002 -0.387 2.226 1.00 94.44 94 VAL A N 1
ATOM 732 C CA . VAL A 1 94 ? -7.403 -0.899 0.985 1.00 94.44 94 VAL A CA 1
ATOM 733 C C . VAL A 1 94 ? -8.351 -0.767 -0.206 1.00 94.44 94 VAL A C 1
ATOM 735 O O . VAL A 1 94 ? -7.895 -0.494 -1.315 1.00 94.44 94 VAL A O 1
ATOM 738 N N . GLN A 1 95 ? -9.654 -0.970 -0.015 1.00 89.56 95 GLN A N 1
ATOM 739 C CA . GLN A 1 95 ? -10.657 -0.776 -1.062 1.00 89.56 95 GLN A CA 1
ATOM 740 C C . GLN A 1 95 ? -10.777 0.695 -1.466 1.00 89.56 95 GLN A C 1
ATOM 742 O O . GLN A 1 95 ? -10.757 0.965 -2.663 1.00 89.56 95 GLN A O 1
ATOM 747 N N . GLY A 1 96 ? -10.819 1.619 -0.501 1.00 88.44 96 GLY A N 1
ATOM 748 C CA . GLY A 1 96 ? -10.851 3.062 -0.753 1.00 88.44 96 GLY A CA 1
ATOM 749 C C . GLY A 1 96 ? -9.656 3.513 -1.586 1.00 88.44 96 GLY A C 1
ATOM 750 O O . GLY A 1 96 ? -9.834 3.996 -2.698 1.00 88.44 96 GLY A O 1
ATOM 751 N N . ILE A 1 97 ? -8.439 3.185 -1.137 1.00 91.06 97 ILE A N 1
ATOM 752 C CA . ILE A 1 97 ? -7.217 3.513 -1.887 1.00 91.06 97 ILE A CA 1
ATOM 753 C C . ILE A 1 97 ? -7.250 2.890 -3.293 1.00 91.06 97 ILE A C 1
ATOM 755 O O . ILE A 1 97 ? -6.846 3.506 -4.276 1.00 91.06 97 ILE A O 1
ATOM 759 N N . ASN A 1 98 ? -7.726 1.646 -3.426 1.00 87.44 98 ASN A N 1
ATOM 760 C CA . ASN A 1 98 ? -7.816 1.008 -4.737 1.00 87.44 98 ASN A CA 1
ATOM 761 C C . ASN A 1 98 ? -8.816 1.690 -5.679 1.00 87.44 98 ASN A C 1
ATOM 763 O O . ASN A 1 98 ? -8.571 1.660 -6.890 1.00 87.44 98 ASN A O 1
ATOM 767 N N . ALA A 1 99 ? -9.912 2.228 -5.140 1.00 81.50 99 ALA A N 1
ATOM 768 C CA . ALA A 1 99 ? -10.934 2.955 -5.880 1.00 81.50 99 ALA A CA 1
ATOM 769 C C . ALA A 1 99 ? -10.416 4.320 -6.348 1.00 81.50 99 ALA A C 1
ATOM 771 O O . ALA A 1 99 ? -10.612 4.651 -7.516 1.00 81.50 99 ALA A O 1
ATOM 772 N N . ASP A 1 100 ? -9.669 5.038 -5.504 1.00 81.25 100 ASP A N 1
ATOM 773 C CA . ASP A 1 100 ? -9.044 6.319 -5.867 1.00 81.25 100 ASP A CA 1
ATOM 774 C C . ASP A 1 100 ? -8.159 6.162 -7.110 1.00 81.25 100 ASP A C 1
ATOM 776 O O . ASP A 1 100 ? -8.300 6.878 -8.102 1.00 81.25 100 ASP A O 1
ATOM 780 N N . PHE A 1 101 ? -7.319 5.125 -7.116 1.00 80.88 101 PHE A N 1
ATOM 781 C CA . PHE A 1 101 ? -6.479 4.827 -8.272 1.00 80.88 101 PHE A CA 1
ATOM 782 C C . PHE A 1 101 ? -7.247 4.289 -9.481 1.00 80.88 101 PHE A C 1
ATOM 784 O O . PHE A 1 101 ? -6.747 4.389 -10.594 1.00 80.88 101 PHE A O 1
ATOM 791 N N . ALA A 1 102 ? -8.428 3.687 -9.308 1.00 70.44 102 ALA A N 1
ATOM 792 C CA . ALA A 1 102 ? -9.205 3.189 -10.444 1.00 70.44 102 ALA A CA 1
ATOM 793 C C . ALA A 1 102 ? -9.691 4.335 -11.349 1.00 70.44 102 ALA A C 1
ATOM 795 O O . ALA A 1 102 ? -9.786 4.152 -12.563 1.00 70.44 102 ALA A O 1
ATOM 796 N N . LEU A 1 103 ? -9.954 5.510 -10.767 1.00 60.34 103 LEU A N 1
ATOM 797 C CA . LEU A 1 103 ? -10.324 6.716 -11.507 1.00 60.34 103 LEU A CA 1
ATOM 798 C C . LEU A 1 103 ? -9.109 7.347 -12.201 1.00 60.34 103 LEU A C 1
ATOM 800 O O . LEU A 1 103 ? -9.195 7.694 -13.376 1.00 60.34 103 LEU A O 1
ATOM 804 N N . GLU A 1 104 ? -7.964 7.419 -11.517 1.00 62.22 104 GLU A N 1
ATOM 805 C CA . GLU A 1 104 ? -6.712 7.942 -12.092 1.00 62.22 104 GLU A CA 1
ATOM 806 C C . GLU A 1 104 ? -6.169 7.048 -13.224 1.00 62.22 104 GLU A C 1
ATOM 808 O O . GLU A 1 104 ? -5.690 7.534 -14.252 1.00 62.22 104 GLU A O 1
ATOM 813 N N . ASP A 1 105 ? -6.290 5.724 -13.076 1.00 63.94 105 ASP A N 1
ATOM 814 C CA . ASP A 1 105 ? -5.861 4.759 -14.088 1.00 63.94 105 ASP A CA 1
ATOM 815 C C . ASP A 1 105 ? -6.641 4.952 -15.408 1.00 63.94 105 ASP A C 1
ATOM 817 O O . ASP A 1 105 ? -6.073 4.741 -16.480 1.00 63.94 105 ASP A O 1
ATOM 821 N N . PHE A 1 106 ? -7.900 5.413 -15.374 1.00 60.31 106 PHE A N 1
ATOM 822 C CA . PHE A 1 106 ? -8.725 5.626 -16.574 1.00 60.31 106 PHE A CA 1
ATOM 823 C C . PHE A 1 106 ? -8.146 6.689 -17.521 1.00 60.31 106 PHE A C 1
ATOM 825 O O . PHE A 1 106 ? -8.141 6.510 -18.742 1.00 60.31 106 PHE A O 1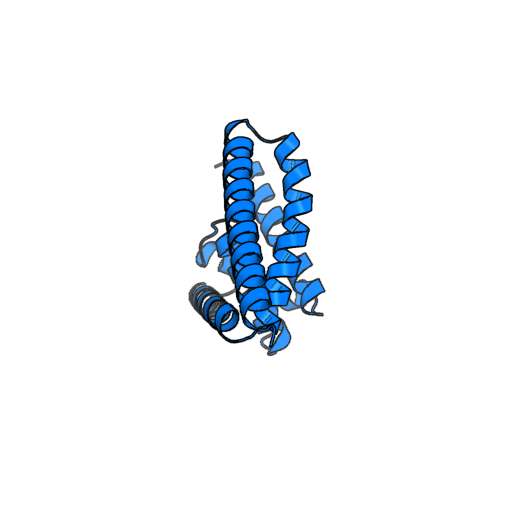
ATOM 832 N N . GLU A 1 107 ? -7.610 7.775 -16.967 1.00 55.09 107 GLU A N 1
ATOM 833 C CA . GLU A 1 107 ? -7.060 8.892 -17.738 1.00 55.09 107 GLU A CA 1
ATOM 834 C C . GLU A 1 107 ? -5.710 8.520 -18.368 1.00 55.09 107 GLU A C 1
ATOM 836 O O . GLU A 1 107 ? -5.482 8.752 -19.555 1.00 55.09 107 GLU A O 1
ATOM 841 N N . VAL A 1 108 ? -4.877 7.781 -17.629 1.00 58.53 108 VAL A N 1
ATOM 842 C CA . VAL A 1 108 ? -3.645 7.170 -18.153 1.00 58.53 108 VAL A CA 1
ATOM 843 C C . VAL A 1 108 ? -3.949 6.120 -19.228 1.00 58.53 108 VAL A C 1
ATOM 845 O O . VAL A 1 108 ? -3.215 5.984 -20.207 1.00 58.53 108 VAL A O 1
ATOM 848 N N . LEU A 1 109 ? -5.043 5.369 -19.086 1.00 56.19 109 LEU A N 1
ATOM 849 C CA . LEU A 1 109 ? -5.428 4.328 -20.039 1.00 56.19 109 LEU A CA 1
ATOM 850 C C . LEU A 1 109 ? -5.960 4.893 -21.352 1.00 56.19 109 LEU A C 1
ATOM 852 O O . LEU A 1 109 ? -5.782 4.254 -22.389 1.00 56.19 109 LEU A O 1
ATOM 856 N N . ARG A 1 110 ? -6.510 6.111 -21.354 1.00 56.69 110 ARG A N 1
ATOM 857 C CA . ARG A 1 110 ? -6.829 6.837 -22.591 1.00 56.69 110 ARG A CA 1
ATOM 858 C C . ARG A 1 110 ? -5.583 7.064 -23.455 1.00 56.69 110 ARG A C 1
ATOM 860 O O . ARG A 1 110 ? -5.672 6.980 -24.680 1.00 56.69 110 ARG A O 1
ATOM 867 N N . GLU A 1 111 ? -4.436 7.295 -22.822 1.00 58.94 111 GLU A N 1
ATOM 868 C CA . GLU A 1 111 ? -3.139 7.496 -23.482 1.00 58.94 111 GLU A CA 1
ATOM 869 C C . GLU A 1 111 ? -2.349 6.188 -23.679 1.00 58.94 111 GLU A C 1
ATOM 871 O O . GLU A 1 111 ? -1.396 6.139 -24.459 1.00 58.94 111 GLU A O 1
ATOM 876 N N . ALA A 1 112 ? -2.758 5.098 -23.023 1.00 62.75 112 ALA A N 1
ATOM 877 C CA . ALA A 1 112 ? -2.074 3.814 -23.086 1.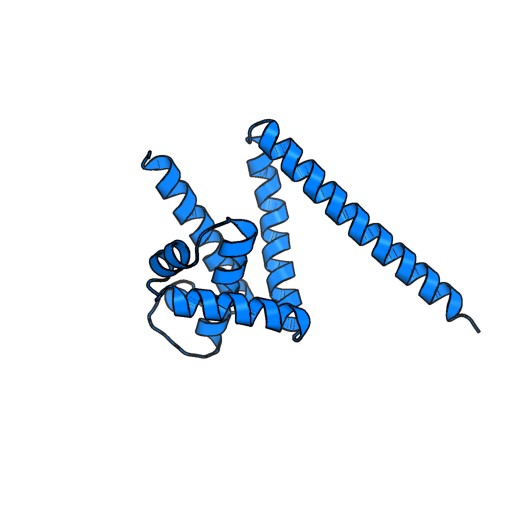00 62.75 112 ALA A CA 1
ATOM 878 C C . ALA A 1 112 ? -2.276 3.065 -24.420 1.00 62.75 112 ALA A C 1
ATOM 880 O O . ALA A 1 112 ? -3.274 3.203 -25.148 1.00 62.75 112 ALA A O 1
ATOM 881 N N . GLY A 1 113 ? -1.315 2.189 -24.728 1.00 68.44 113 GLY A N 1
ATOM 882 C CA . GLY A 1 113 ? -1.370 1.301 -25.887 1.00 68.44 113 GLY A CA 1
ATOM 883 C C . GLY A 1 113 ? -2.596 0.379 -25.862 1.00 68.44 113 GLY A C 1
ATOM 884 O O . GLY A 1 113 ? -3.166 0.090 -24.810 1.00 68.44 113 GLY A O 1
ATOM 885 N N . ARG A 1 114 ? -3.007 -0.108 -27.041 1.00 72.69 114 ARG A N 1
ATOM 886 C CA . ARG A 1 114 ? -4.217 -0.938 -27.223 1.00 72.69 114 ARG A CA 1
ATOM 887 C C . ARG A 1 114 ? -4.281 -2.125 -26.252 1.00 72.69 114 ARG A C 1
ATOM 889 O O . ARG A 1 114 ? -5.316 -2.352 -25.639 1.00 72.69 114 ARG A O 1
ATOM 896 N N . ALA A 1 115 ? -3.157 -2.814 -26.058 1.00 66.06 115 ALA A N 1
ATOM 897 C CA . ALA A 1 115 ? -3.069 -3.994 -25.199 1.00 66.06 115 ALA A CA 1
ATOM 898 C C . ALA A 1 115 ? -3.295 -3.689 -23.706 1.00 66.06 115 ALA A C 1
ATOM 900 O O . ALA A 1 115 ? -3.859 -4.511 -22.986 1.00 66.06 115 ALA A O 1
ATOM 901 N N . ASP A 1 116 ? -2.861 -2.522 -23.221 1.00 65.25 116 ASP A N 1
ATOM 902 C CA . ASP A 1 116 ? -3.072 -2.127 -21.823 1.00 65.25 116 ASP A CA 1
ATOM 903 C C . ASP A 1 116 ? -4.536 -1.775 -21.566 1.00 65.25 116 ASP A C 1
ATOM 905 O O . ASP A 1 116 ? -5.103 -2.186 -20.553 1.00 65.25 116 ASP A O 1
ATOM 909 N N . ARG A 1 117 ? -5.177 -1.108 -22.534 1.00 70.56 117 ARG A N 1
ATOM 910 C CA . ARG A 1 117 ? -6.621 -0.857 -22.514 1.00 70.56 117 ARG A CA 1
ATOM 911 C C . ARG A 1 117 ? -7.432 -2.146 -22.545 1.00 70.56 117 ARG A C 1
ATOM 913 O O . ARG A 1 117 ? -8.339 -2.294 -21.738 1.00 70.56 117 ARG A O 1
ATOM 920 N N . GLU A 1 118 ? -7.087 -3.096 -23.411 1.00 75.44 118 GLU A N 1
ATOM 921 C CA . GLU A 1 118 ? -7.765 -4.400 -23.485 1.00 75.44 118 GLU A CA 1
ATOM 922 C C . GLU A 1 118 ? -7.657 -5.173 -22.160 1.00 75.44 118 GLU A C 1
ATOM 924 O O . GLU A 1 118 ? -8.647 -5.724 -21.677 1.00 75.44 118 GLU A O 1
ATOM 929 N N . ARG A 1 119 ? -6.483 -5.152 -21.513 1.00 66.81 119 ARG A N 1
ATOM 930 C CA . ARG A 1 119 ? -6.297 -5.755 -20.183 1.00 66.81 119 ARG A CA 1
ATOM 931 C C . ARG A 1 119 ? -7.138 -5.081 -19.103 1.00 66.81 119 ARG A C 1
ATOM 933 O O . ARG A 1 119 ? -7.671 -5.778 -18.238 1.00 66.81 119 ARG A O 1
ATOM 940 N N . LEU A 1 120 ? -7.239 -3.750 -19.125 1.00 69.12 120 LEU A N 1
ATOM 941 C CA . LEU A 1 120 ? -8.097 -3.027 -18.189 1.00 69.12 120 LEU A CA 1
ATOM 942 C C . LEU A 1 120 ? -9.562 -3.381 -18.413 1.00 69.12 120 LEU A C 1
ATOM 944 O O . LEU A 1 120 ? -10.238 -3.707 -17.444 1.00 69.12 120 LEU A O 1
ATOM 948 N N . ILE A 1 121 ? -10.033 -3.317 -19.660 1.00 79.56 121 ILE A N 1
ATOM 949 C CA . ILE A 1 121 ? -11.424 -3.608 -20.019 1.00 79.56 121 ILE A CA 1
ATOM 950 C C . ILE A 1 121 ? -11.804 -4.987 -19.487 1.00 79.56 121 ILE A C 1
ATOM 952 O O . ILE A 1 121 ? -12.734 -5.088 -18.697 1.00 79.56 121 ILE A O 1
ATOM 956 N N . TRP A 1 122 ? -10.992 -6.008 -19.774 1.00 83.69 122 TRP A N 1
ATOM 957 C CA . TRP A 1 122 ? -11.221 -7.352 -19.247 1.00 83.69 122 TRP A CA 1
ATOM 958 C C . TRP A 1 122 ? -11.293 -7.385 -17.713 1.00 83.69 122 TRP A C 1
ATOM 960 O O . TRP A 1 122 ? -12.139 -8.062 -17.129 1.00 83.69 122 TRP A O 1
ATOM 970 N N . ARG A 1 123 ? -10.407 -6.650 -17.028 1.00 71.81 123 ARG A N 1
ATOM 971 C CA . ARG A 1 123 ? -10.380 -6.606 -15.560 1.00 71.81 123 ARG A CA 1
ATOM 972 C C . ARG A 1 123 ? -11.613 -5.906 -14.984 1.00 71.81 123 ARG A C 1
ATOM 974 O O . ARG A 1 123 ? -12.118 -6.357 -13.958 1.00 71.81 123 ARG A O 1
ATOM 981 N N . LEU A 1 124 ? -12.077 -4.831 -15.619 1.00 78.94 124 LEU A N 1
ATOM 982 C CA . LEU A 1 124 ? -13.282 -4.098 -15.229 1.00 78.94 124 LEU A CA 1
ATOM 983 C C . LEU A 1 124 ? -14.537 -4.937 -15.464 1.00 78.94 124 LEU A C 1
ATOM 985 O O . LEU A 1 124 ? -15.359 -5.040 -14.561 1.00 78.94 124 LEU A O 1
ATOM 989 N N . GLU A 1 125 ? -14.637 -5.607 -16.612 1.00 81.56 125 GLU A N 1
ATOM 990 C CA . GLU A 1 125 ? -15.718 -6.551 -16.910 1.00 81.56 125 GLU A CA 1
ATOM 991 C C . GLU A 1 125 ? -15.762 -7.674 -15.870 1.00 81.56 125 GLU A C 1
ATOM 993 O O . GLU A 1 125 ? -16.808 -7.954 -15.295 1.00 81.56 125 GLU A O 1
ATOM 998 N N . LYS A 1 126 ? -14.610 -8.262 -15.520 1.00 80.06 126 LYS A N 1
ATOM 999 C CA . LYS A 1 126 ? -14.547 -9.306 -14.485 1.00 80.06 126 LYS A CA 1
ATOM 1000 C C . LYS A 1 126 ? -14.943 -8.817 -13.098 1.00 80.06 126 LYS A C 1
ATOM 1002 O O . LYS A 1 126 ? -15.501 -9.591 -12.322 1.00 80.06 126 LYS A O 1
ATOM 1007 N N . LEU A 1 127 ? -14.623 -7.570 -12.763 1.00 76.62 127 LEU A N 1
ATOM 1008 C CA . LEU A 1 127 ? -15.049 -6.978 -11.501 1.00 76.62 127 LEU A CA 1
ATOM 1009 C C . LEU A 1 127 ? -16.564 -6.739 -11.499 1.00 76.62 127 LEU A C 1
ATOM 1011 O O . LEU A 1 127 ? -17.217 -7.095 -10.521 1.00 76.62 127 LEU A O 1
ATOM 1015 N N . ALA A 1 128 ? -17.107 -6.193 -12.590 1.00 83.56 128 ALA A N 1
ATOM 1016 C CA . ALA A 1 128 ? -18.540 -5.986 -12.770 1.00 83.56 128 ALA A CA 1
ATOM 1017 C C . ALA A 1 128 ? -19.311 -7.310 -12.662 1.00 83.56 128 ALA A C 1
ATOM 1019 O O . ALA A 1 128 ? -20.225 -7.398 -11.848 1.00 83.56 128 ALA A O 1
ATOM 1020 N N . ASP A 1 129 ? -18.855 -8.367 -13.347 1.00 85.25 129 ASP A N 1
ATOM 1021 C CA . ASP A 1 129 ? -19.416 -9.723 -13.245 1.00 85.25 129 ASP A CA 1
ATOM 1022 C C . ASP A 1 129 ? -19.495 -10.199 -11.780 1.00 85.25 129 ASP A C 1
ATOM 1024 O O . ASP A 1 129 ? -20.472 -10.813 -11.352 1.00 85.25 129 ASP A O 1
ATOM 1028 N N . GLY A 1 130 ? -18.436 -9.957 -10.998 1.00 80.69 130 GLY A N 1
ATOM 1029 C CA . GLY A 1 130 ? -18.377 -10.344 -9.587 1.00 80.69 130 GLY A CA 1
ATOM 1030 C C . GLY A 1 130 ? -19.363 -9.561 -8.720 1.00 80.69 130 GLY A C 1
ATOM 1031 O O . GLY A 1 130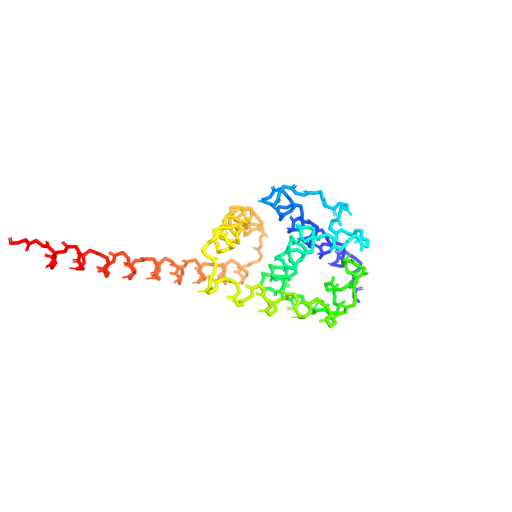 ? -20.035 -10.144 -7.867 1.00 80.69 130 GLY A O 1
ATOM 1032 N N . ILE A 1 131 ? -19.469 -8.252 -8.956 1.00 87.12 131 ILE A N 1
ATOM 1033 C CA . ILE A 1 131 ? -20.430 -7.378 -8.276 1.00 87.12 131 ILE A CA 1
ATOM 1034 C C . ILE A 1 131 ? -21.862 -7.809 -8.605 1.00 87.12 131 ILE A C 1
ATOM 1036 O O . ILE A 1 131 ? -22.656 -7.987 -7.686 1.00 87.12 131 ILE A O 1
ATOM 1040 N N . GLU A 1 132 ? -22.184 -8.042 -9.877 1.00 91.50 132 GLU A N 1
ATOM 1041 C CA . GLU A 1 132 ? -23.516 -8.483 -10.306 1.00 91.50 132 GLU A CA 1
ATOM 1042 C C . GLU A 1 132 ? -23.920 -9.806 -9.657 1.00 91.50 132 GLU A C 1
ATOM 1044 O O . GLU A 1 132 ? -25.021 -9.908 -9.120 1.00 91.50 132 GLU A O 1
ATOM 1049 N N . ARG A 1 133 ? -23.016 -10.793 -9.616 1.00 87.62 133 ARG A N 1
ATOM 1050 C CA . ARG A 1 133 ? -23.268 -12.065 -8.913 1.00 87.62 133 ARG A CA 1
ATOM 1051 C C . ARG A 1 133 ? -23.551 -11.860 -7.432 1.00 87.62 133 ARG A C 1
ATOM 1053 O O . ARG A 1 133 ? -24.457 -12.483 -6.892 1.00 87.62 133 ARG A O 1
ATOM 1060 N N . THR A 1 134 ? -22.785 -10.982 -6.789 1.00 88.06 134 THR A N 1
ATOM 1061 C CA . THR A 1 134 ? -22.949 -10.686 -5.361 1.00 88.06 134 THR A CA 1
ATOM 1062 C C . THR A 1 134 ? -24.301 -10.016 -5.110 1.00 88.06 134 THR A C 1
ATOM 1064 O O . THR A 1 134 ? -25.015 -10.392 -4.188 1.00 88.06 134 THR A O 1
ATOM 1067 N N . LEU A 1 135 ? -24.695 -9.061 -5.958 1.00 92.31 135 LEU A N 1
ATOM 1068 C CA . LEU A 1 135 ? -26.001 -8.406 -5.870 1.00 92.31 135 LEU A CA 1
ATOM 1069 C C . LEU A 1 135 ? -27.154 -9.375 -6.135 1.00 92.31 135 LEU A C 1
ATOM 1071 O O . LEU A 1 135 ? -28.184 -9.268 -5.476 1.00 92.31 135 LEU A O 1
ATOM 1075 N N . GLN A 1 136 ? -26.995 -10.307 -7.076 1.00 90.81 136 GLN A N 1
ATOM 1076 C CA . GLN A 1 136 ? -28.001 -11.325 -7.360 1.00 90.81 136 GLN A CA 1
ATOM 1077 C C . GLN A 1 136 ? -28.216 -12.243 -6.153 1.00 90.81 136 GLN A C 1
ATOM 1079 O O . GLN A 1 136 ? -29.354 -12.425 -5.736 1.00 90.81 136 GLN A O 1
ATOM 1084 N N . GLN A 1 137 ? -27.134 -12.728 -5.541 1.00 88.38 137 GLN A N 1
ATOM 1085 C CA . GLN A 1 137 ? -27.214 -13.545 -4.332 1.00 88.38 137 GLN A CA 1
ATOM 1086 C C . GLN A 1 137 ? -27.892 -12.788 -3.179 1.00 88.38 137 GLN A C 1
ATOM 1088 O O . GLN A 1 137 ? -28.818 -13.306 -2.566 1.00 88.38 137 GLN A O 1
ATOM 1093 N N . LEU A 1 138 ? -27.494 -11.535 -2.927 1.00 90.94 138 LEU A N 1
ATOM 1094 C CA . LEU A 1 138 ? -28.115 -10.711 -1.883 1.00 90.94 138 LEU A CA 1
ATOM 1095 C C . LEU A 1 138 ? -29.614 -10.480 -2.133 1.00 90.94 138 LEU A C 1
ATOM 1097 O O . LEU A 1 138 ? -30.391 -10.416 -1.187 1.00 90.94 138 LEU A O 1
ATOM 1101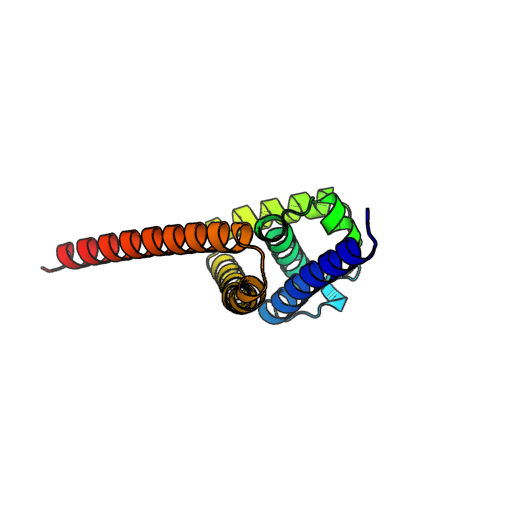 N N . ARG A 1 139 ? -30.036 -10.344 -3.398 1.00 92.00 139 ARG A N 1
ATOM 1102 C CA . ARG A 1 139 ? -31.459 -10.225 -3.759 1.00 92.00 139 ARG A CA 1
ATOM 1103 C C . ARG A 1 139 ? -32.230 -11.512 -3.485 1.00 92.00 139 ARG A C 1
ATOM 1105 O O . ARG A 1 139 ? -33.351 -11.424 -3.004 1.00 92.00 139 ARG A O 1
ATOM 1112 N N . GLU A 1 140 ? -31.650 -12.667 -3.799 1.00 89.50 140 GLU A N 1
ATOM 1113 C CA . GLU A 1 140 ? -32.258 -13.979 -3.540 1.00 89.50 140 GLU A CA 1
ATOM 1114 C C . GLU A 1 140 ? -32.414 -14.227 -2.034 1.00 89.50 140 GLU A C 1
ATOM 1116 O O . GLU A 1 140 ? -33.506 -14.558 -1.584 1.00 89.50 140 GLU A O 1
ATOM 1121 N N . GLU A 1 141 ? -31.372 -13.943 -1.247 1.00 87.06 141 GLU A N 1
ATOM 1122 C CA . GLU A 1 141 ? -31.408 -14.031 0.220 1.00 87.06 141 GLU A CA 1
ATOM 1123 C C . GLU A 1 141 ? -32.485 -13.109 0.825 1.00 87.06 141 GLU A C 1
ATOM 1125 O O . GLU A 1 141 ? -33.245 -13.528 1.693 1.00 87.06 141 GLU A O 1
ATOM 1130 N N . LEU A 1 142 ? -32.628 -11.879 0.316 1.00 80.44 142 LEU A N 1
ATOM 1131 C CA . LEU A 1 142 ? -33.686 -10.949 0.739 1.00 80.44 142 LEU A CA 1
ATOM 1132 C C . LEU A 1 142 ? -35.103 -11.411 0.355 1.00 80.44 142 LEU A C 1
ATOM 1134 O O . LEU A 1 142 ? -36.063 -11.005 1.008 1.00 80.44 142 LEU A O 1
ATOM 1138 N N . CYS A 1 143 ? -35.260 -12.218 -0.699 1.00 69.88 143 CYS A N 1
ATOM 1139 C CA . CYS A 1 143 ? -36.555 -12.790 -1.069 1.00 69.88 143 CYS A CA 1
ATOM 1140 C C . CYS A 1 143 ? -36.977 -13.930 -0.123 1.00 69.88 143 CYS A C 1
ATOM 1142 O O . CYS A 1 143 ? -38.168 -14.044 0.174 1.00 69.88 143 CYS A O 1
ATOM 1144 N N . ASP A 1 144 ? -36.023 -14.716 0.386 1.00 60.34 144 ASP A N 1
ATOM 1145 C CA . ASP A 1 144 ? -36.269 -15.840 1.305 1.00 60.34 144 ASP A CA 1
ATOM 1146 C C . ASP A 1 144 ? -36.530 -15.404 2.766 1.00 60.34 144 ASP A C 1
ATOM 1148 O O . ASP A 1 144 ? -37.039 -16.191 3.563 1.00 60.34 144 ASP A O 1
ATOM 1152 N N . GLU A 1 145 ? -36.241 -14.146 3.126 1.00 57.41 145 GLU A N 1
ATOM 1153 C CA . GLU A 1 145 ? -36.510 -13.574 4.460 1.00 57.41 145 GLU A CA 1
ATOM 1154 C C . GLU A 1 145 ? -37.909 -12.939 4.614 1.00 57.41 145 GLU A C 1
ATOM 1156 O O . GLU A 1 145 ? -38.222 -12.354 5.656 1.00 57.41 145 GLU A O 1
ATOM 1161 N N . THR A 1 146 ? -38.781 -13.054 3.607 1.00 54.59 146 THR A N 1
ATOM 1162 C CA . THR A 1 146 ? -40.167 -12.567 3.711 1.00 54.59 146 THR A CA 1
ATOM 1163 C C . THR A 1 146 ? -41.036 -13.597 4.462 1.00 54.59 146 THR A C 1
ATOM 1165 O O . THR A 1 146 ? -41.098 -14.737 4.002 1.00 54.59 146 THR A O 1
ATOM 1168 N N . PRO A 1 147 ? -41.699 -13.249 5.588 1.00 58.28 147 PRO A N 1
ATOM 1169 C CA . PRO A 1 147 ? -42.588 -14.171 6.304 1.00 58.28 147 PRO A CA 1
ATOM 1170 C C . PRO A 1 147 ? -43.826 -14.591 5.501 1.00 58.28 147 PRO A C 1
ATOM 1172 O O . PRO A 1 147 ? -44.351 -13.752 4.730 1.00 58.28 147 PRO A O 1
#

InterPro domains:
  IPR010921 Trp repressor/replication initiator [G3DSA:1.10.1750.10] (5-101)
  IPR010921 Trp repressor/replication initiator [SSF48295] (12-97)
  IPR013159 Chromosomal replication initiator, DnaA C-terminal [PF08299] (15-79)
  IPR013159 Chromosomal replication initiator, DnaA C-terminal [SM00760] (12-80)
  IPR013159 Chromosomal replication initiator, DnaA C-terminal [cd06571] (16-97)

Sequence (147 aa):
MNAIAANQFESRMLQVAERTAEACGVTVEAMMSEARNRETSQARHIAAYLIYRRLGKSSSQIGRFFGRDHTSILHGIRKTEHALRTQPDVAKVVQGINADFALEDFEVLREAGRADRERLIWRLEKLADGIERTLQQLREELCDETP

Radius of gyration: 17.96 Å; chains: 1; bounding box: 60×27×43 Å

pLDDT: mean 85.12, std 14.65, range [39.81, 98.38]

Secondary structure (DSSP, 8-state):
--HHHHHHHHHHHHHHHHHHHHHHT--HHHHHSS---HHHHHHHHHHHHHHHHHH---HHHHHHHTT--HHHHHHHHHHHHHHHHH-HHHHHHHHHHHHHHHHHHHHHHHHS-HHHHHHHHHHHHHHHHHHHHHHHHHHHHHHHT--